Protein AF-A0A1G3PNB8-F1 (afdb_monomer_lite)

Radius of gyration: 20.75 Å; chains: 1; bounding box: 47×24×56 Å

Foldseek 3Di:
DVVVVVLVVVVVVVVVVVVVVVVVVVVVVCVVCVVVVVVLVPDDPVVNVVCVVVVVVVVVVVVVVVCVVCVVVVVVVVVVVVVVVVVSVVVVVD

pLDDT: mean 76.94, std 6.31, range [55.22, 85.62]

Sequence (94 aa):
MAGDVFFIAYRIFYWALLAGMFIITFVQSYKIVNPYYKVFRSLPASSRKYIAKAGTRYFLQYLVSELRGQALLIVIIFILVTLVIGVNLLIWLQ

Secondary structure (DSSP, 8-state):
-HHHHHHHHHHHHHHHHHHHHHHHHHHHHHHHHHHHHHHHHTS-HHHHHHHHHHHHHHHHHHHHHHHHHTHHHHHHHHHHHHHHHHHHHHHHH-

Structure (mmCIF, N/CA/C/O backbone):
data_AF-A0A1G3PNB8-F1
#
_entry.id   AF-A0A1G3PNB8-F1
#
loop_
_atom_site.group_PDB
_atom_site.id
_atom_site.type_symbol
_atom_site.label_atom_id
_atom_site.label_alt_id
_atom_site.label_comp_id
_atom_site.label_asym_id
_atom_site.label_entity_id
_atom_site.label_seq_id
_atom_site.pdbx_PDB_ins_code
_atom_site.Cartn_x
_atom_site.Cartn_y
_atom_site.Cartn_z
_atom_site.occupancy
_atom_site.B_iso_or_equiv
_atom_site.auth_seq_id
_atom_site.auth_comp_id
_atom_site.auth_asym_id
_atom_site.auth_atom_id
_atom_site.pdbx_PDB_model_num
ATOM 1 N N . MET A 1 1 ? 15.556 4.086 -34.849 1.00 55.22 1 MET A N 1
ATOM 2 C CA . MET A 1 1 ? 14.187 4.401 -35.324 1.00 55.22 1 MET A CA 1
ATOM 3 C C . MET A 1 1 ? 13.152 3.368 -34.878 1.00 55.22 1 MET A C 1
ATOM 5 O O . MET A 1 1 ? 12.313 3.731 -34.072 1.00 55.22 1 MET A O 1
ATOM 9 N N . ALA A 1 2 ? 13.182 2.098 -35.315 1.00 56.16 2 ALA A N 1
ATOM 10 C CA . ALA A 1 2 ? 12.194 1.104 -34.846 1.00 56.16 2 ALA A CA 1
ATOM 11 C C . ALA A 1 2 ? 12.385 0.681 -33.369 1.00 56.16 2 ALA A C 1
ATOM 13 O O . ALA A 1 2 ? 11.405 0.482 -32.655 1.00 56.16 2 ALA A O 1
ATOM 14 N N . GLY A 1 3 ? 13.636 0.599 -32.895 1.00 58.81 3 GLY A N 1
ATOM 15 C CA . GLY A 1 3 ? 13.955 0.268 -31.497 1.00 58.81 3 GLY A CA 1
ATOM 16 C C . GLY A 1 3 ? 13.493 1.329 -30.493 1.00 58.81 3 GLY A C 1
ATOM 17 O O . GLY A 1 3 ? 12.932 0.991 -29.456 1.00 58.81 3 GLY A O 1
ATOM 18 N N . ASP A 1 4 ? 13.627 2.609 -30.843 1.00 62.78 4 ASP A N 1
ATOM 19 C CA . ASP A 1 4 ? 13.248 3.736 -29.975 1.00 62.78 4 ASP A CA 1
ATOM 20 C C . ASP A 1 4 ? 11.727 3.815 -29.788 1.00 62.78 4 ASP A C 1
ATOM 22 O O . ASP A 1 4 ? 11.225 4.039 -28.687 1.00 62.78 4 ASP A O 1
ATOM 26 N N . VAL A 1 5 ? 10.977 3.556 -30.865 1.00 68.69 5 VAL A N 1
ATOM 27 C CA . VAL A 1 5 ? 9.510 3.497 -30.836 1.00 68.69 5 VAL A CA 1
ATOM 28 C C . VAL A 1 5 ? 9.031 2.314 -29.990 1.00 68.69 5 VAL A C 1
ATOM 30 O O . VAL A 1 5 ? 8.110 2.472 -29.189 1.00 68.69 5 VAL A O 1
ATOM 33 N N . PHE A 1 6 ? 9.681 1.152 -30.107 1.00 67.25 6 PHE A N 1
ATOM 34 C CA . PHE A 1 6 ? 9.370 -0.018 -29.282 1.00 67.25 6 PHE A CA 1
ATOM 35 C C . PHE A 1 6 ? 9.657 0.234 -27.792 1.00 67.25 6 PHE A C 1
ATOM 37 O O . PHE A 1 6 ? 8.838 -0.108 -26.939 1.00 67.25 6 PHE A O 1
ATOM 44 N N . PHE A 1 7 ? 10.769 0.901 -27.472 1.00 68.38 7 PHE A N 1
ATOM 45 C CA . PHE A 1 7 ? 11.142 1.251 -26.100 1.00 68.38 7 PHE A CA 1
ATOM 46 C C . PHE A 1 7 ? 10.148 2.227 -25.447 1.00 68.38 7 PHE A C 1
ATOM 48 O O . PHE A 1 7 ? 9.712 2.019 -24.310 1.00 68.38 7 PHE A O 1
ATOM 55 N N . ILE A 1 8 ? 9.723 3.262 -26.178 1.00 74.75 8 ILE A N 1
ATOM 56 C CA . ILE A 1 8 ? 8.710 4.219 -25.707 1.00 74.75 8 ILE A CA 1
ATOM 57 C C . ILE A 1 8 ? 7.363 3.516 -25.495 1.00 74.75 8 ILE A C 1
ATOM 59 O O . ILE A 1 8 ? 6.733 3.699 -24.450 1.00 74.75 8 ILE A O 1
ATOM 63 N N . ALA A 1 9 ? 6.939 2.677 -26.444 1.00 75.50 9 ALA A N 1
ATOM 64 C CA . ALA A 1 9 ? 5.689 1.927 -26.345 1.00 75.50 9 ALA A CA 1
ATOM 65 C C . ALA A 1 9 ? 5.683 0.968 -25.142 1.00 75.50 9 ALA A C 1
ATOM 67 O O . ALA A 1 9 ? 4.716 0.952 -24.377 1.00 75.50 9 ALA A O 1
ATOM 68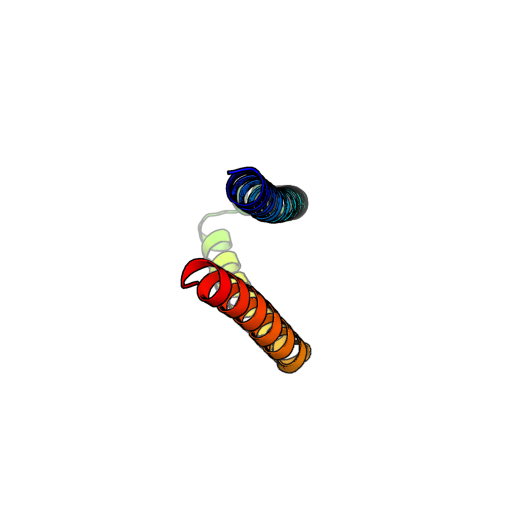 N N . TYR A 1 10 ? 6.777 0.234 -24.918 1.00 75.69 10 TYR A N 1
ATOM 69 C CA . TYR A 1 10 ? 6.946 -0.640 -23.754 1.00 75.69 10 TYR A CA 1
ATOM 70 C C . TYR A 1 10 ? 6.830 0.134 -22.434 1.00 75.69 10 TYR A C 1
ATOM 72 O O . TYR A 1 10 ? 6.125 -0.292 -21.518 1.00 75.69 10 TYR A O 1
ATOM 80 N N . ARG A 1 11 ? 7.467 1.306 -22.341 1.00 75.62 11 ARG A N 1
ATOM 81 C CA . ARG A 1 11 ? 7.432 2.139 -21.134 1.00 75.62 11 ARG A CA 1
ATOM 82 C C . ARG A 1 11 ? 6.026 2.667 -20.853 1.00 75.62 11 ARG A C 1
ATOM 84 O O . ARG A 1 11 ? 5.567 2.578 -19.717 1.00 75.62 11 ARG A O 1
ATOM 91 N N . ILE A 1 12 ? 5.325 3.172 -21.868 1.00 76.62 12 ILE A N 1
ATOM 92 C CA . ILE A 1 12 ? 3.932 3.627 -21.730 1.00 76.62 12 ILE A CA 1
ATOM 93 C C . ILE A 1 12 ? 3.041 2.470 -21.266 1.00 76.62 12 ILE A C 1
ATOM 95 O O . ILE A 1 12 ? 2.260 2.638 -20.330 1.00 76.62 12 ILE A O 1
ATOM 99 N N . PHE A 1 13 ? 3.199 1.289 -21.865 1.00 77.12 13 PHE A N 1
ATOM 100 C CA . PHE A 1 13 ? 2.436 0.099 -21.501 1.00 77.12 13 PHE A CA 1
ATOM 101 C C . PHE A 1 13 ? 2.696 -0.338 -20.052 1.00 77.12 13 PHE A C 1
ATOM 103 O O . PHE A 1 13 ? 1.748 -0.565 -19.305 1.00 77.12 13 PHE A O 1
ATOM 110 N N . TYR A 1 14 ? 3.959 -0.376 -19.620 1.00 76.94 14 TYR A N 1
ATOM 111 C CA . TYR A 1 14 ? 4.346 -0.717 -18.249 1.00 76.94 14 TYR A CA 1
ATOM 112 C C . TYR A 1 14 ? 3.718 0.227 -17.210 1.00 76.94 14 TYR A C 1
ATOM 114 O O . TYR A 1 14 ? 3.100 -0.226 -16.244 1.00 76.94 14 TYR A O 1
ATOM 122 N N . TRP A 1 15 ? 3.809 1.544 -17.427 1.00 79.19 15 TRP A N 1
ATOM 123 C CA . TRP A 1 15 ? 3.212 2.529 -16.519 1.00 79.19 15 TRP A CA 1
ATOM 124 C C . TRP A 1 15 ? 1.681 2.487 -16.528 1.00 79.19 15 TRP A C 1
ATOM 126 O O . TRP A 1 15 ? 1.067 2.636 -15.471 1.00 79.19 15 TRP A O 1
ATOM 136 N N . ALA A 1 16 ? 1.059 2.229 -17.682 1.00 75.75 16 ALA A N 1
ATOM 137 C CA . ALA A 1 16 ? -0.388 2.051 -17.781 1.00 75.75 16 ALA A CA 1
ATOM 138 C C . ALA A 1 16 ? -0.870 0.824 -16.989 1.00 75.75 16 ALA A C 1
ATOM 140 O O . ALA A 1 16 ? -1.894 0.894 -16.308 1.00 75.75 16 ALA A O 1
ATOM 141 N N . LEU A 1 17 ? -0.113 -0.276 -17.020 1.00 81.56 17 LEU A N 1
ATOM 142 C CA . LEU A 1 17 ? -0.424 -1.500 -16.280 1.00 81.56 17 LEU A CA 1
ATOM 143 C C . LEU A 1 17 ? -0.327 -1.279 -14.764 1.00 81.56 17 LEU A C 1
ATOM 145 O O . LEU A 1 17 ? -1.259 -1.616 -14.031 1.00 81.56 17 LEU A O 1
ATOM 149 N N . LEU A 1 18 ? 0.745 -0.625 -14.300 1.00 81.62 18 LEU A N 1
ATOM 150 C CA . LEU A 1 18 ? 0.905 -0.247 -12.891 1.00 81.62 18 LEU A CA 1
ATOM 151 C C . LEU A 1 18 ? -0.211 0.690 -12.412 1.00 81.62 18 LEU A C 1
ATOM 153 O O . LEU A 1 18 ? -0.790 0.468 -11.347 1.00 81.62 18 LEU A O 1
ATOM 157 N N . ALA A 1 19 ? -0.551 1.709 -13.207 1.00 75.25 19 ALA A N 1
ATOM 158 C CA . ALA A 1 19 ? -1.646 2.622 -12.895 1.00 75.25 19 ALA A CA 1
ATOM 159 C C . ALA A 1 19 ? -2.995 1.886 -12.834 1.00 75.25 19 ALA A C 1
ATOM 161 O O . ALA A 1 19 ? -3.777 2.109 -11.910 1.00 75.25 19 ALA A O 1
ATOM 162 N N . GLY A 1 20 ? -3.248 0.963 -13.765 1.00 83.06 20 GLY A N 1
ATOM 163 C CA . GLY A 1 20 ? -4.451 0.133 -13.780 1.00 83.06 20 GLY A CA 1
ATOM 164 C C . GLY A 1 20 ? -4.583 -0.731 -12.525 1.00 83.06 20 GLY A C 1
ATOM 165 O O . GLY A 1 20 ? -5.628 -0.715 -11.871 1.00 83.06 20 GLY A O 1
ATOM 166 N N . MET A 1 21 ? -3.512 -1.425 -12.129 1.00 83.69 21 MET A N 1
ATOM 167 C CA . MET A 1 21 ? -3.491 -2.225 -10.898 1.00 83.69 21 MET A CA 1
ATOM 168 C C . MET A 1 21 ? -3.727 -1.364 -9.651 1.00 83.69 21 MET A C 1
ATOM 170 O O . MET A 1 21 ? -4.493 -1.752 -8.763 1.00 83.69 21 MET A O 1
ATOM 174 N N . PHE A 1 22 ? -3.123 -0.175 -9.600 1.00 82.56 22 PHE A N 1
ATOM 175 C CA . PHE A 1 22 ? -3.317 0.769 -8.505 1.00 82.56 22 PHE A CA 1
ATOM 176 C C . PHE A 1 22 ? -4.774 1.244 -8.408 1.00 82.56 22 PHE A C 1
ATOM 178 O O . PHE A 1 22 ? -5.369 1.187 -7.331 1.00 82.56 22 PHE A O 1
ATOM 185 N N . ILE A 1 23 ? -5.386 1.636 -9.530 1.00 83.25 23 ILE A N 1
ATOM 186 C CA . ILE A 1 23 ? -6.785 2.085 -9.580 1.00 83.25 23 ILE A CA 1
ATOM 187 C C . ILE A 1 23 ? -7.733 0.964 -9.145 1.00 83.25 23 ILE A C 1
ATOM 189 O O . ILE A 1 23 ? -8.617 1.205 -8.324 1.00 83.25 23 ILE A O 1
ATOM 193 N N . ILE A 1 24 ? -7.547 -0.266 -9.636 1.00 85.12 24 ILE A N 1
ATOM 194 C CA . ILE A 1 24 ? -8.385 -1.414 -9.252 1.00 85.12 24 ILE A CA 1
ATOM 195 C C . ILE A 1 24 ? -8.298 -1.657 -7.742 1.00 85.12 24 ILE A C 1
ATOM 197 O O . ILE A 1 24 ? -9.328 -1.787 -7.075 1.00 85.12 24 ILE A O 1
ATOM 201 N N . THR A 1 25 ? -7.084 -1.660 -7.193 1.00 85.31 25 THR A N 1
ATOM 202 C CA . THR A 1 25 ? -6.845 -1.861 -5.757 1.00 85.31 25 THR A CA 1
ATOM 203 C C . THR A 1 25 ? -7.496 -0.752 -4.930 1.00 85.31 25 THR A C 1
ATOM 205 O O . THR A 1 25 ? -8.142 -1.024 -3.915 1.00 85.31 25 THR A O 1
ATOM 208 N N . PHE A 1 26 ? -7.403 0.497 -5.392 1.00 81.19 26 PHE A N 1
ATOM 209 C CA . PHE A 1 26 ? -8.024 1.647 -4.744 1.00 81.19 26 PHE A CA 1
ATOM 210 C C . PHE A 1 26 ? -9.556 1.563 -4.770 1.00 81.19 26 PHE A C 1
ATOM 212 O O . PHE A 1 26 ? -10.205 1.758 -3.743 1.00 81.19 26 PHE A O 1
ATOM 219 N N . VAL A 1 27 ? -10.150 1.204 -5.913 1.00 85.44 27 VAL A N 1
ATOM 220 C CA . VAL A 1 27 ? -11.604 1.035 -6.057 1.00 85.44 27 VAL A CA 1
ATOM 221 C C . VAL A 1 27 ? -12.121 -0.089 -5.159 1.00 85.44 27 VAL A C 1
ATOM 223 O O . VAL A 1 27 ? -13.151 0.080 -4.504 1.00 85.44 27 VAL A O 1
ATOM 226 N N . GLN A 1 28 ? -11.424 -1.226 -5.090 1.00 85.62 28 GLN A N 1
ATOM 227 C CA . GLN A 1 28 ? -11.811 -2.322 -4.197 1.00 85.62 28 GLN A CA 1
ATOM 228 C C . GLN A 1 28 ? -11.691 -1.923 -2.724 1.00 85.62 28 GLN A C 1
ATOM 230 O O . GLN A 1 28 ? -12.640 -2.112 -1.961 1.00 85.62 28 GLN A O 1
ATOM 235 N N . SER A 1 29 ? -10.584 -1.283 -2.345 1.00 80.50 29 SER A N 1
ATOM 236 C CA . SER A 1 29 ? -10.386 -0.749 -0.993 1.00 80.50 29 SER A CA 1
ATOM 237 C C . SER A 1 29 ? -11.492 0.239 -0.614 1.00 80.50 29 SER A C 1
ATOM 239 O O . SER A 1 29 ? -12.074 0.145 0.465 1.00 80.50 29 SER A O 1
ATOM 241 N N . TYR A 1 30 ? -11.868 1.141 -1.525 1.00 79.69 30 TYR A N 1
ATOM 242 C CA . TYR A 1 30 ? -12.956 2.089 -1.303 1.00 79.69 30 TYR A CA 1
ATOM 243 C C . TYR A 1 30 ? -14.306 1.388 -1.106 1.00 79.69 30 TYR A C 1
ATOM 245 O O . TYR A 1 30 ? -15.050 1.752 -0.196 1.00 79.69 30 TYR A O 1
ATOM 253 N N . LYS A 1 31 ? -14.626 0.360 -1.905 1.00 85.06 31 LYS A N 1
ATOM 254 C CA . LYS A 1 31 ? -15.864 -0.426 -1.737 1.00 85.06 31 LYS A CA 1
ATOM 255 C C . LYS A 1 31 ? -15.948 -1.078 -0.357 1.00 85.06 31 LYS A C 1
ATOM 257 O O . LYS A 1 31 ? -17.033 -1.107 0.216 1.00 85.06 31 LYS A O 1
ATOM 262 N N . ILE A 1 32 ? -14.822 -1.550 0.174 1.00 84.56 32 ILE A N 1
ATOM 263 C CA . ILE A 1 32 ? -14.747 -2.155 1.508 1.00 84.56 32 ILE A CA 1
ATOM 264 C C . ILE A 1 32 ? -14.915 -1.092 2.595 1.00 84.56 32 ILE A C 1
ATOM 266 O O . ILE A 1 32 ? -15.653 -1.317 3.545 1.00 84.56 32 ILE A O 1
ATOM 270 N N . VAL A 1 33 ? -14.275 0.074 2.461 1.00 82.31 33 VAL A N 1
ATOM 271 C CA . VAL A 1 33 ? -14.249 1.113 3.508 1.00 82.31 33 VAL A CA 1
ATOM 272 C C . VAL A 1 33 ? -15.520 1.975 3.535 1.00 82.31 33 VAL A C 1
ATOM 274 O O . VAL A 1 33 ? -15.948 2.412 4.604 1.00 82.31 33 VAL A O 1
ATOM 277 N N . ASN A 1 34 ? -16.160 2.215 2.387 1.00 82.06 34 ASN A N 1
ATOM 278 C CA . ASN A 1 34 ? -17.308 3.123 2.253 1.00 82.06 34 ASN A CA 1
ATOM 279 C C . ASN A 1 34 ? -18.491 2.805 3.205 1.00 82.06 34 ASN A C 1
ATOM 281 O O . ASN A 1 34 ? -19.005 3.738 3.827 1.00 82.06 34 ASN A O 1
ATOM 285 N N . PRO A 1 35 ? -18.918 1.541 3.407 1.00 84.12 35 PRO A N 1
ATOM 286 C CA . PRO A 1 35 ? -19.965 1.206 4.376 1.00 84.12 35 PRO A CA 1
ATOM 287 C C . PRO A 1 35 ? -19.600 1.614 5.809 1.00 84.12 35 PRO A C 1
ATOM 289 O O . PRO A 1 35 ? -20.400 2.254 6.492 1.00 84.12 35 PRO A O 1
ATOM 292 N N . TYR A 1 36 ? -18.369 1.331 6.243 1.00 80.69 36 TYR A N 1
ATOM 293 C CA . TYR A 1 36 ? -17.887 1.698 7.577 1.00 80.69 36 TYR A CA 1
ATOM 294 C C . TYR A 1 36 ? 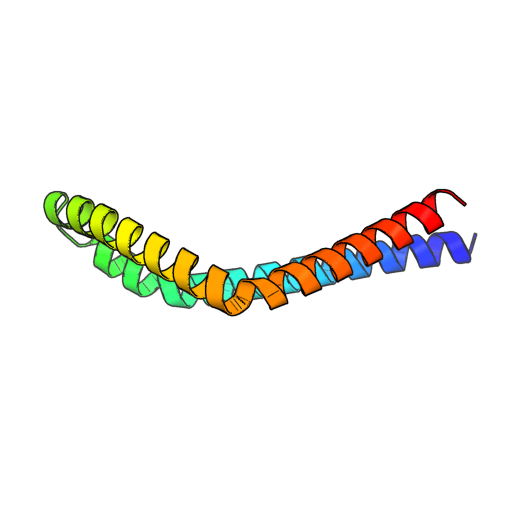-17.773 3.213 7.741 1.00 80.69 36 TYR A C 1
ATOM 296 O O . TYR A 1 36 ? -18.121 3.754 8.790 1.00 80.69 36 TYR A O 1
ATOM 304 N N . TYR A 1 37 ? -17.352 3.920 6.689 1.00 80.56 37 TYR A N 1
ATOM 305 C CA . TYR A 1 37 ? -17.286 5.378 6.692 1.00 80.56 37 TYR A CA 1
ATOM 306 C C . TYR A 1 37 ? -18.673 6.024 6.833 1.00 80.56 37 TYR A C 1
ATOM 308 O O . TYR A 1 37 ? -18.827 6.996 7.577 1.00 80.56 37 TYR A O 1
ATOM 316 N N . LYS A 1 38 ? -19.703 5.467 6.180 1.00 83.38 38 LYS A N 1
ATOM 317 C CA . LYS A 1 38 ? -21.093 5.932 6.330 1.00 83.38 38 LYS A CA 1
ATOM 318 C C . LYS A 1 38 ? -21.582 5.793 7.773 1.00 83.38 38 LYS A C 1
ATOM 320 O O . LYS A 1 38 ? -22.102 6.764 8.320 1.00 83.38 38 LYS A O 1
ATOM 325 N N . VAL A 1 39 ? -21.343 4.640 8.401 1.00 82.19 39 VAL A N 1
ATOM 326 C CA . VAL A 1 39 ? -21.699 4.389 9.811 1.00 82.19 39 VAL A CA 1
ATOM 327 C C . VAL A 1 39 ? -20.913 5.305 10.751 1.00 82.19 39 VAL A C 1
ATOM 329 O O . VAL A 1 39 ? -21.473 5.889 11.676 1.00 82.19 39 VAL A O 1
ATOM 332 N N . PHE A 1 40 ? -19.621 5.507 10.493 1.00 80.12 40 PHE A N 1
ATOM 333 C CA . PHE A 1 40 ? -18.798 6.427 11.273 1.00 80.12 40 PHE A CA 1
ATOM 334 C C . PHE A 1 40 ? -19.327 7.867 11.202 1.00 80.12 40 PHE A C 1
ATOM 336 O O . PHE A 1 40 ? -19.362 8.570 12.212 1.00 80.12 40 PHE A O 1
ATOM 343 N N . ARG A 1 41 ? -19.781 8.314 10.025 1.00 80.19 41 ARG A N 1
ATOM 344 C CA . ARG A 1 41 ? -20.306 9.670 9.823 1.00 80.19 41 ARG A CA 1
ATOM 345 C C . ARG A 1 41 ? -21.627 9.918 10.558 1.00 80.19 41 ARG A C 1
ATOM 347 O O . ARG A 1 41 ? -21.846 11.054 10.973 1.00 80.19 41 ARG A O 1
ATOM 354 N N . SER A 1 42 ? -22.461 8.894 10.746 1.00 84.00 42 SER A N 1
ATOM 355 C CA . SER A 1 42 ? -23.724 9.001 11.494 1.00 84.00 42 SER A CA 1
ATOM 356 C C . SER A 1 42 ? -23.554 9.088 13.016 1.00 84.00 42 SER A C 1
ATOM 358 O O . SER A 1 42 ? -24.529 9.328 13.720 1.00 84.00 42 SER A O 1
ATOM 360 N N . LEU A 1 43 ? -22.339 8.916 13.547 1.00 82.94 43 LEU A N 1
ATOM 361 C CA . LEU A 1 43 ? -22.096 8.957 14.989 1.00 82.94 43 LEU A CA 1
ATOM 362 C C . LEU A 1 43 ? -21.965 10.395 15.540 1.00 82.94 43 LEU A C 1
ATOM 364 O O . LEU A 1 43 ? -21.485 11.301 14.843 1.00 82.94 43 LEU A O 1
ATOM 368 N N . PRO A 1 44 ? -22.296 10.618 16.828 1.00 85.00 44 PRO A N 1
ATOM 369 C CA . PRO A 1 44 ? -22.057 11.887 17.514 1.00 85.00 44 PRO A CA 1
ATOM 370 C C . PRO A 1 44 ? -20.589 12.332 17.426 1.00 85.00 44 PRO A C 1
ATOM 372 O O . PRO A 1 44 ? -19.671 11.515 17.348 1.00 85.00 44 PRO A O 1
ATOM 375 N N . ALA A 1 45 ? -20.336 13.645 17.442 1.00 79.62 45 ALA A N 1
ATOM 376 C CA . ALA A 1 45 ? -18.982 14.197 17.291 1.00 79.62 45 ALA A CA 1
ATOM 377 C C . ALA A 1 45 ? -17.996 13.723 18.383 1.00 79.62 45 ALA A C 1
ATOM 379 O O . ALA A 1 45 ? -16.811 13.528 18.101 1.00 79.62 45 ALA A O 1
ATOM 380 N N . SER A 1 46 ? -18.486 13.489 19.605 1.00 80.75 46 SER A N 1
ATOM 381 C CA . SER A 1 46 ? -17.719 12.920 20.721 1.00 80.75 46 SER A CA 1
ATOM 382 C C . SER A 1 46 ? -17.265 11.484 20.429 1.00 80.75 46 SER A C 1
ATOM 384 O O . SER A 1 46 ? -16.077 11.176 20.536 1.00 80.75 46 SER A O 1
ATOM 386 N N . SER A 1 47 ? -18.180 10.631 19.962 1.00 78.75 47 SER A N 1
ATOM 387 C CA . SER A 1 47 ? -17.904 9.243 19.574 1.00 78.75 47 SER A CA 1
ATOM 388 C C . SER A 1 47 ? -16.986 9.156 18.352 1.00 78.75 47 SER A C 1
ATOM 390 O O . SER A 1 47 ? -16.072 8.336 18.332 1.00 78.75 47 SER A O 1
ATOM 392 N N . ARG A 1 48 ? -17.150 10.046 17.361 1.00 78.62 48 ARG A N 1
ATOM 393 C CA . ARG A 1 48 ? -16.268 10.120 16.183 1.00 78.62 48 ARG A CA 1
ATOM 394 C C . ARG A 1 48 ? -14.823 10.435 16.553 1.00 78.62 48 ARG A C 1
ATOM 396 O O . ARG A 1 48 ? -13.922 9.769 16.054 1.00 78.62 48 ARG A O 1
ATOM 403 N N . LYS A 1 49 ? -14.581 11.405 17.445 1.00 78.00 49 LYS A N 1
ATOM 404 C CA . LYS A 1 49 ? -13.220 11.717 17.925 1.00 78.00 49 LYS A CA 1
ATOM 405 C C . LYS A 1 49 ? -12.588 10.529 18.651 1.00 78.00 49 LYS A C 1
ATOM 407 O O . LYS A 1 49 ? -11.415 10.240 18.427 1.00 78.00 49 LYS A O 1
ATOM 412 N N . TYR A 1 50 ? -13.360 9.837 19.488 1.00 80.06 50 TYR A N 1
ATOM 413 C CA . TYR A 1 50 ? -12.873 8.664 20.210 1.00 80.06 50 TYR A CA 1
ATOM 414 C C . TYR A 1 50 ? -12.537 7.507 19.262 1.00 80.06 50 TYR A C 1
ATOM 416 O O . TYR A 1 50 ? -11.433 6.975 19.318 1.00 80.06 50 TYR A O 1
ATOM 424 N N . ILE A 1 51 ? -13.440 7.174 18.338 1.00 78.31 51 ILE A N 1
ATOM 425 C CA . ILE A 1 51 ? -13.247 6.091 17.366 1.00 78.31 51 ILE A CA 1
ATOM 426 C C . ILE A 1 51 ? -12.130 6.427 16.377 1.00 78.31 51 ILE A C 1
ATOM 428 O O . ILE A 1 51 ? -11.340 5.551 16.053 1.00 78.31 51 ILE A O 1
ATOM 432 N N . ALA A 1 52 ? -11.989 7.682 15.945 1.00 78.00 52 ALA A N 1
ATOM 433 C CA . ALA A 1 52 ? -10.864 8.090 15.108 1.00 78.00 52 ALA A CA 1
ATOM 434 C C . ALA A 1 52 ? -9.530 7.915 15.843 1.00 78.00 52 ALA A C 1
ATOM 436 O O . ALA A 1 52 ? -8.587 7.381 15.265 1.00 78.00 52 ALA A O 1
ATOM 437 N N . LYS A 1 53 ? -9.451 8.315 17.121 1.00 80.12 53 LYS A N 1
ATOM 438 C CA . LYS A 1 53 ? -8.236 8.200 17.945 1.00 80.12 53 LYS A CA 1
ATOM 439 C C . LYS A 1 53 ? -7.903 6.748 18.302 1.00 80.12 53 LYS A C 1
ATOM 441 O O . LYS A 1 53 ? -6.741 6.359 18.251 1.00 80.12 53 LYS A O 1
ATOM 446 N N . ALA A 1 54 ? -8.901 5.943 18.655 1.00 78.25 54 ALA A N 1
ATOM 447 C CA . ALA A 1 54 ? -8.722 4.519 18.924 1.00 78.25 54 ALA A CA 1
ATOM 448 C C . ALA A 1 54 ? -8.379 3.764 17.633 1.00 78.25 54 ALA A C 1
ATOM 450 O O . ALA A 1 54 ? -7.388 3.044 17.587 1.00 78.25 54 ALA A O 1
ATOM 451 N N . GLY A 1 55 ? -9.142 4.000 16.566 1.00 76.50 55 GLY A N 1
ATOM 452 C CA . GLY A 1 55 ? -8.965 3.386 15.255 1.00 76.50 55 GLY A CA 1
ATOM 453 C C . GLY A 1 55 ? -7.608 3.691 14.635 1.00 76.50 55 GLY A C 1
ATOM 454 O O . GLY A 1 55 ? -6.964 2.773 14.150 1.00 76.50 55 GLY A O 1
ATOM 455 N N . THR A 1 56 ? -7.108 4.930 14.724 1.00 78.81 56 THR A N 1
ATOM 456 C CA . THR A 1 56 ? -5.734 5.244 14.282 1.00 78.81 56 THR A CA 1
ATOM 457 C C . THR A 1 56 ? -4.684 4.509 15.102 1.00 78.81 56 THR A C 1
ATOM 459 O O . THR A 1 56 ? -3.707 4.042 14.531 1.00 78.81 56 THR A O 1
ATOM 462 N N . ARG A 1 57 ? -4.876 4.347 16.415 1.00 80.50 57 ARG A N 1
ATOM 463 C CA . ARG A 1 57 ? -3.927 3.618 17.269 1.00 80.50 57 ARG A CA 1
ATOM 464 C C . ARG A 1 57 ? -3.891 2.122 16.950 1.00 80.50 57 ARG A C 1
ATOM 466 O O . ARG A 1 57 ? -2.803 1.574 16.804 1.00 80.50 57 ARG A O 1
ATOM 473 N N . TYR A 1 58 ? -5.057 1.493 16.789 1.00 80.19 58 TYR A N 1
ATOM 474 C CA . TYR A 1 58 ? -5.169 0.091 16.372 1.00 80.19 58 TYR A CA 1
ATOM 475 C C . TYR A 1 58 ? -4.654 -0.120 14.952 1.00 80.19 58 TYR A C 1
ATOM 477 O O . TYR A 1 58 ? -3.907 -1.061 14.716 1.00 80.19 58 TYR A O 1
ATOM 485 N N . PHE A 1 59 ? -4.991 0.778 14.025 1.00 74.06 59 PHE A N 1
ATOM 486 C CA . PHE A 1 59 ? -4.494 0.726 12.656 1.00 74.06 59 PHE A CA 1
ATOM 487 C C . PHE A 1 59 ? -2.974 0.841 12.617 1.00 74.06 59 PHE A C 1
ATOM 489 O O . PHE A 1 59 ? -2.338 0.050 11.940 1.00 74.06 59 PHE A O 1
ATOM 496 N N . LEU A 1 60 ? -2.375 1.765 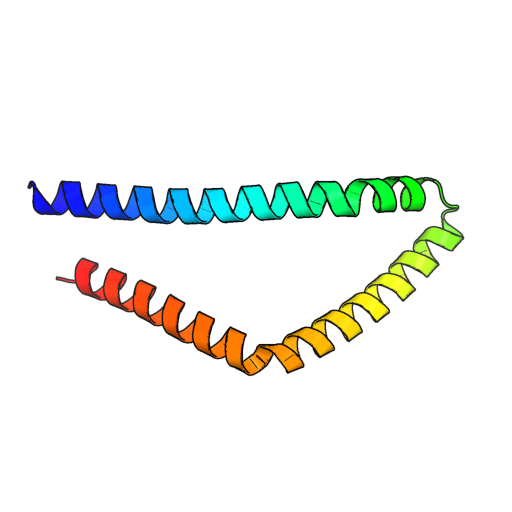13.374 1.00 77.25 60 LEU A N 1
ATOM 497 C CA . LEU A 1 60 ? -0.921 1.908 13.421 1.00 77.25 60 LEU A CA 1
ATOM 498 C C . LEU A 1 60 ? -0.251 0.659 14.013 1.00 77.25 60 LEU A C 1
ATOM 500 O O . LEU A 1 60 ? 0.763 0.208 13.494 1.00 77.25 60 LEU A O 1
ATOM 504 N N . GLN A 1 61 ? -0.818 0.079 15.075 1.00 78.38 61 GLN A N 1
ATOM 505 C CA . GLN A 1 61 ? -0.306 -1.159 15.675 1.00 78.38 61 GLN A CA 1
ATOM 506 C C . GLN A 1 61 ? -0.430 -2.357 14.728 1.00 78.38 61 GLN A C 1
ATOM 508 O O . GLN A 1 61 ? 0.529 -3.109 14.578 1.00 78.38 61 GLN A O 1
ATOM 513 N N . TYR A 1 62 ? -1.575 -2.497 14.060 1.00 75.38 62 TYR A N 1
ATOM 514 C CA . TYR A 1 62 ? -1.816 -3.520 13.047 1.00 75.38 62 TYR A CA 1
ATOM 515 C C . TYR A 1 62 ? -0.869 -3.352 11.857 1.00 75.38 62 TYR A C 1
ATOM 517 O O . TYR A 1 62 ? -0.192 -4.296 11.478 1.00 75.38 62 TYR A O 1
ATOM 525 N N . LEU A 1 63 ? -0.729 -2.130 11.335 1.00 70.88 63 LEU A N 1
ATOM 526 C CA . LEU A 1 63 ? 0.179 -1.821 10.236 1.00 70.88 63 LEU A CA 1
ATOM 527 C C . LEU A 1 63 ? 1.623 -2.167 10.609 1.00 70.88 63 LEU A C 1
ATOM 529 O O . LEU A 1 63 ? 2.315 -2.802 9.830 1.00 70.88 63 LEU A O 1
ATOM 533 N N . VAL A 1 64 ? 2.083 -1.800 11.808 1.00 77.81 64 VAL A N 1
ATOM 534 C CA . VAL A 1 64 ? 3.437 -2.135 12.277 1.00 77.81 64 VAL A CA 1
ATOM 535 C C . VAL A 1 64 ? 3.617 -3.647 12.462 1.00 77.81 64 VAL A C 1
ATOM 537 O O . VAL A 1 64 ? 4.688 -4.163 12.151 1.00 77.81 64 VAL A O 1
ATOM 540 N N . SER A 1 65 ? 2.598 -4.362 12.944 1.00 79.19 65 SER A N 1
ATOM 541 C CA . SER A 1 65 ? 2.605 -5.827 13.060 1.00 79.19 65 SER A CA 1
ATOM 542 C C . SER A 1 65 ? 2.717 -6.499 11.689 1.00 79.19 65 SER A C 1
ATOM 544 O O . SER A 1 65 ? 3.620 -7.308 11.466 1.00 79.19 65 SER A O 1
ATOM 546 N N . GLU A 1 66 ? 1.877 -6.097 10.740 1.00 72.81 66 GLU A N 1
ATOM 547 C CA . GLU A 1 66 ? 1.848 -6.670 9.395 1.00 72.81 66 GLU A CA 1
ATOM 548 C C . GLU A 1 66 ? 3.108 -6.308 8.608 1.00 72.81 66 GLU A C 1
ATOM 550 O O . GLU A 1 66 ? 3.686 -7.162 7.939 1.00 72.81 66 GLU A O 1
ATOM 555 N N . LEU A 1 67 ? 3.605 -5.075 8.756 1.00 70.69 67 LEU A N 1
ATOM 556 C CA . LEU A 1 67 ? 4.878 -4.640 8.181 1.00 70.69 67 LEU A CA 1
ATOM 557 C C . LEU A 1 67 ? 6.064 -5.414 8.765 1.00 70.69 67 LEU A C 1
ATOM 559 O O . LEU A 1 67 ? 7.018 -5.660 8.038 1.00 70.69 67 LEU A O 1
ATOM 563 N N . ARG A 1 68 ? 6.027 -5.825 10.040 1.00 74.81 68 ARG A N 1
ATOM 564 C CA . ARG A 1 68 ? 7.056 -6.709 10.616 1.00 74.81 68 ARG A CA 1
ATOM 565 C C . ARG A 1 68 ? 6.957 -8.125 10.058 1.00 74.81 68 ARG A C 1
ATOM 567 O O . ARG A 1 68 ? 7.985 -8.690 9.699 1.00 74.81 68 ARG A O 1
ATOM 574 N N . GLY A 1 69 ? 5.747 -8.674 9.942 1.00 75.56 69 GLY A N 1
ATOM 575 C CA . GLY A 1 69 ? 5.515 -10.007 9.371 1.00 75.56 69 GLY A CA 1
ATOM 576 C C . GLY A 1 69 ? 5.863 -10.100 7.882 1.00 75.56 69 GLY A C 1
ATOM 577 O O . GLY A 1 69 ? 6.307 -11.142 7.411 1.00 75.56 69 GLY A O 1
ATOM 578 N N . GLN A 1 70 ? 5.727 -8.993 7.151 1.00 77.38 70 GLN A N 1
ATOM 579 C CA . GLN A 1 70 ? 6.022 -8.902 5.721 1.00 77.38 70 GLN A CA 1
ATOM 580 C C . GLN A 1 70 ? 7.319 -8.143 5.417 1.00 77.38 70 GLN A C 1
ATOM 582 O O . GLN A 1 70 ? 7.613 -7.896 4.250 1.00 77.38 70 GLN A O 1
ATOM 587 N N . ALA A 1 71 ? 8.123 -7.798 6.430 1.00 74.12 71 ALA A N 1
ATOM 588 C CA . ALA A 1 71 ? 9.327 -6.977 6.267 1.00 74.12 71 ALA A CA 1
ATOM 589 C C . ALA A 1 71 ? 10.275 -7.557 5.211 1.00 74.12 71 ALA A C 1
ATOM 591 O O . ALA A 1 71 ? 10.763 -6.839 4.342 1.00 74.12 71 ALA A O 1
ATOM 592 N N . LEU A 1 72 ? 10.475 -8.877 5.243 1.00 77.94 72 LEU A N 1
ATOM 593 C CA . LEU A 1 72 ? 11.328 -9.582 4.289 1.00 77.94 72 LEU A CA 1
ATOM 594 C C . LEU A 1 72 ? 10.769 -9.509 2.857 1.00 77.94 72 LEU A C 1
ATOM 596 O O . LEU A 1 72 ? 11.514 -9.266 1.912 1.00 77.94 72 LEU A O 1
ATOM 600 N N . LEU A 1 73 ? 9.449 -9.648 2.704 1.00 78.06 73 LEU A N 1
ATOM 601 C CA . LEU A 1 73 ? 8.765 -9.541 1.415 1.00 78.06 73 LEU A CA 1
ATOM 602 C C . LEU A 1 73 ? 8.874 -8.118 0.846 1.00 78.06 73 LEU A C 1
ATOM 604 O O . LEU A 1 73 ? 9.161 -7.944 -0.335 1.00 78.06 73 LEU A O 1
ATOM 608 N N . ILE A 1 74 ? 8.704 -7.100 1.693 1.00 75.69 74 ILE A N 1
ATOM 609 C CA . 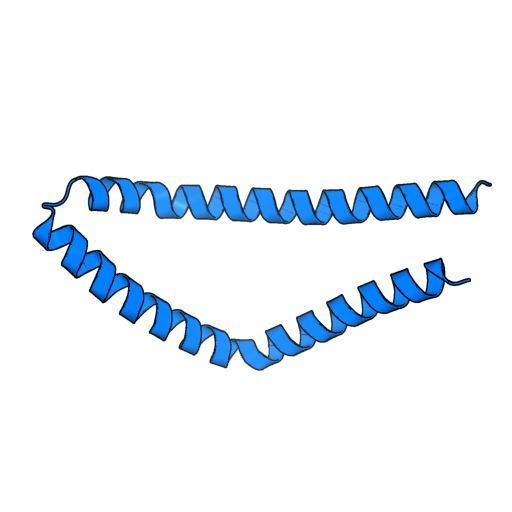ILE A 1 74 ? 8.815 -5.684 1.317 1.00 75.69 74 ILE A CA 1
ATOM 610 C C . ILE A 1 74 ? 10.233 -5.361 0.846 1.00 75.69 74 ILE A C 1
ATOM 612 O O . ILE A 1 74 ? 10.396 -4.688 -0.169 1.00 75.69 74 ILE A O 1
ATOM 616 N N . VAL A 1 75 ? 11.256 -5.875 1.533 1.00 75.81 75 VAL A N 1
ATOM 617 C CA . VAL A 1 75 ? 12.659 -5.710 1.125 1.00 75.81 75 VAL A CA 1
ATOM 618 C C . VAL A 1 75 ? 12.915 -6.362 -0.236 1.00 75.81 75 VAL A C 1
ATOM 620 O O . VAL A 1 75 ? 13.519 -5.737 -1.104 1.00 75.81 75 VAL A O 1
ATOM 623 N N . ILE A 1 76 ? 12.413 -7.578 -0.465 1.00 79.44 76 ILE A N 1
ATOM 624 C CA . ILE A 1 76 ? 12.558 -8.272 -1.756 1.00 79.44 76 ILE A CA 1
ATOM 625 C C . ILE A 1 76 ? 11.870 -7.489 -2.882 1.00 79.44 76 ILE A C 1
ATOM 627 O O . ILE A 1 76 ? 12.469 -7.272 -3.936 1.00 79.44 76 ILE A O 1
ATOM 631 N N . ILE A 1 77 ? 10.639 -7.017 -2.658 1.00 78.19 77 ILE A N 1
ATOM 632 C CA . ILE A 1 77 ? 9.905 -6.196 -3.630 1.00 78.19 77 ILE A CA 1
ATOM 633 C C . ILE A 1 77 ? 10.665 -4.897 -3.909 1.00 78.19 77 ILE A C 1
ATOM 635 O O . ILE A 1 77 ? 10.809 -4.512 -5.067 1.00 78.19 77 ILE A O 1
ATOM 639 N N . PHE A 1 78 ? 11.198 -4.240 -2.877 1.00 76.06 78 PHE A N 1
ATOM 640 C CA . PHE A 1 78 ? 11.976 -3.013 -3.029 1.00 76.06 78 PHE A CA 1
ATOM 641 C C . PHE A 1 78 ? 13.231 -3.230 -3.883 1.00 76.06 78 PHE A C 1
ATOM 643 O O . PHE A 1 78 ? 13.508 -2.430 -4.777 1.00 76.06 78 PHE A O 1
ATOM 650 N N . ILE A 1 79 ? 13.958 -4.329 -3.660 1.00 80.94 79 ILE A N 1
ATOM 651 C CA . ILE A 1 79 ? 15.132 -4.692 -4.464 1.00 80.94 79 ILE A CA 1
ATOM 652 C C . ILE A 1 79 ? 14.725 -4.937 -5.917 1.00 80.94 79 ILE A C 1
ATOM 654 O O . ILE A 1 79 ? 15.338 -4.364 -6.812 1.00 80.94 79 ILE A O 1
ATOM 658 N N . LEU A 1 80 ? 13.673 -5.722 -6.165 1.00 79.50 80 LEU A N 1
ATOM 659 C CA . LEU A 1 80 ? 13.187 -6.003 -7.520 1.00 79.50 80 LEU A CA 1
ATOM 660 C C . LEU A 1 80 ? 12.764 -4.727 -8.256 1.00 79.50 80 LEU A C 1
ATOM 662 O O . LEU A 1 80 ? 13.162 -4.518 -9.399 1.00 79.50 80 LEU A O 1
ATOM 666 N N . VAL A 1 81 ? 12.012 -3.844 -7.596 1.00 77.75 81 VAL A N 1
ATOM 667 C CA . VAL A 1 81 ? 11.592 -2.558 -8.170 1.00 77.75 81 VAL A CA 1
ATOM 668 C C . VAL A 1 81 ? 12.804 -1.671 -8.460 1.00 77.75 81 VAL A C 1
ATOM 670 O O . VAL A 1 81 ? 12.900 -1.105 -9.547 1.00 77.75 81 VAL A O 1
ATOM 673 N N . THR A 1 82 ? 13.761 -1.591 -7.533 1.00 78.06 82 THR A N 1
ATOM 674 C CA . THR A 1 82 ? 15.000 -0.820 -7.722 1.00 78.06 82 THR A CA 1
ATOM 675 C C . THR A 1 82 ? 15.827 -1.372 -8.880 1.00 78.06 82 THR A C 1
ATOM 677 O O . THR A 1 82 ? 16.360 -0.598 -9.671 1.00 78.06 82 THR A O 1
ATOM 680 N N . LEU A 1 83 ? 15.886 -2.696 -9.039 1.00 77.00 83 LEU A N 1
ATOM 681 C CA . LEU A 1 83 ? 16.579 -3.350 -10.146 1.00 77.00 83 LEU A CA 1
ATOM 682 C C . LEU A 1 83 ? 15.917 -3.015 -11.489 1.00 77.00 83 LEU A C 1
ATOM 684 O O . LEU A 1 83 ? 16.604 -2.656 -12.438 1.00 77.00 83 LEU A O 1
ATOM 688 N N . VAL A 1 84 ? 14.583 -3.064 -11.563 1.00 78.25 84 VAL A N 1
ATOM 689 C CA . VAL A 1 84 ? 13.825 -2.711 -12.776 1.00 78.25 84 VAL A CA 1
ATOM 690 C C . VAL A 1 84 ? 14.020 -1.238 -13.142 1.00 78.25 84 VAL A C 1
ATOM 692 O O . VAL A 1 84 ? 14.186 -0.917 -14.322 1.00 78.25 84 VAL A O 1
ATOM 695 N N . ILE A 1 85 ? 14.045 -0.343 -12.150 1.00 74.00 85 ILE A N 1
ATOM 696 C CA . ILE A 1 85 ? 14.340 1.082 -12.352 1.00 74.00 85 ILE A CA 1
ATOM 697 C C . ILE A 1 85 ? 15.789 1.270 -12.822 1.00 74.00 85 ILE A C 1
ATOM 699 O O . ILE A 1 85 ? 16.021 1.996 -13.784 1.00 74.00 85 ILE A O 1
ATOM 703 N N . GLY A 1 86 ? 16.750 0.591 -12.193 1.00 72.94 86 GLY A N 1
ATOM 704 C CA . GLY A 1 86 ? 18.170 0.654 -12.543 1.00 72.94 86 GLY A CA 1
ATOM 705 C C . GLY A 1 86 ? 18.457 0.142 -13.954 1.00 72.94 86 GLY A C 1
ATOM 706 O O . GLY A 1 86 ? 19.167 0.797 -14.709 1.00 72.94 86 GLY A O 1
ATOM 707 N N . VAL A 1 87 ? 17.841 -0.974 -14.352 1.00 77.25 87 VAL A N 1
ATOM 708 C CA . VAL A 1 87 ? 17.924 -1.503 -15.722 1.00 77.25 87 VAL A CA 1
ATOM 709 C C . VAL A 1 87 ? 17.301 -0.523 -16.719 1.00 77.25 87 VAL A C 1
ATOM 711 O O . VAL A 1 87 ? 17.908 -0.246 -17.748 1.00 77.25 87 VAL A O 1
ATOM 714 N N . ASN A 1 88 ? 16.143 0.072 -16.405 1.00 68.31 88 ASN A N 1
ATOM 715 C CA . ASN A 1 88 ? 15.545 1.107 -17.259 1.00 68.31 88 ASN A CA 1
ATOM 716 C C . ASN A 1 88 ? 16.436 2.353 -17.395 1.00 68.31 88 ASN A C 1
ATOM 718 O O . ASN A 1 88 ? 16.493 2.936 -18.474 1.00 68.31 88 ASN A O 1
ATOM 722 N N . LEU A 1 89 ? 17.123 2.763 -16.325 1.00 73.38 89 LEU A N 1
ATOM 723 C CA . LEU A 1 89 ? 18.061 3.890 -16.337 1.00 73.38 89 LEU A CA 1
ATOM 724 C C . LEU A 1 89 ? 19.328 3.583 -17.142 1.00 73.38 89 LEU A C 1
ATOM 726 O O . LEU A 1 89 ? 19.771 4.437 -17.901 1.00 73.38 89 LEU A O 1
ATOM 730 N N . LEU A 1 90 ? 19.890 2.379 -17.011 1.00 74.44 90 LEU A N 1
ATOM 731 C CA . LEU A 1 90 ? 21.069 1.952 -17.771 1.00 74.44 90 LEU A CA 1
ATOM 732 C C . LEU A 1 90 ? 20.775 1.846 -19.269 1.00 74.44 90 LEU A C 1
ATOM 734 O O . LEU A 1 90 ? 21.581 2.311 -20.065 1.00 74.44 90 LEU A O 1
ATOM 738 N N . ILE A 1 91 ? 19.611 1.307 -19.647 1.00 69.88 91 ILE A N 1
ATOM 739 C CA . ILE A 1 91 ? 19.163 1.280 -21.049 1.00 69.88 91 ILE A CA 1
ATOM 740 C C . ILE A 1 91 ? 18.966 2.703 -21.591 1.00 69.88 91 ILE A C 1
ATOM 742 O O . ILE A 1 91 ? 19.203 2.945 -22.763 1.00 69.88 91 ILE A O 1
ATOM 746 N N . TRP A 1 92 ? 18.540 3.651 -20.754 1.00 61.75 92 TRP A N 1
ATOM 747 C CA . TRP A 1 92 ? 18.348 5.046 -21.160 1.00 61.75 92 TRP A CA 1
ATOM 748 C C . TRP A 1 92 ? 19.662 5.837 -21.308 1.00 61.75 92 TRP A C 1
ATOM 750 O O . TRP A 1 92 ? 19.675 6.869 -21.973 1.00 61.75 92 TRP A O 1
ATOM 760 N N . LEU A 1 93 ? 20.746 5.383 -20.670 1.00 68.50 93 LEU A N 1
ATOM 761 C CA . LEU A 1 93 ? 22.072 6.015 -20.716 1.00 68.50 93 LEU A CA 1
ATOM 762 C C . LEU A 1 93 ? 22.962 5.511 -21.868 1.00 68.50 93 LEU A C 1
ATOM 764 O O . LEU A 1 93 ? 24.004 6.119 -22.112 1.00 68.50 93 LEU A O 1
ATOM 768 N N . GLN A 1 94 ? 22.588 4.409 -22.525 1.00 59.03 94 GLN A N 1
ATOM 769 C CA . GLN A 1 94 ? 23.254 3.857 -23.714 1.00 59.03 94 GLN A CA 1
ATOM 770 C C . GLN A 1 94 ? 22.646 4.421 -24.997 1.00 59.03 94 GLN A C 1
ATOM 772 O O . GLN A 1 94 ? 23.427 4.619 -25.954 1.00 59.03 94 GLN A O 1
#

=== Feature glossary ===
A reading guide for the features in this record.

Start from the sequence.

  · This is the polypeptide sequence — one letter per residue, N-terminus first. Length ranges from a few dozen residues for small domains to over a thousand for large multi-domain proteins.

Fold it, and you get atomic coordinates and the backbone conformation that goes with them.

  · Structure coordinates are given as an mmCIF _atom_site loop: one row per atom with element, residue name, chain id, sequence number, and x/y/z position in Å. Only the four main-chain atoms per residue are included here; side chains are omitted to keep the record compact.

  · Backbone dihedral angles. Every residue except chain termini has a φ (preceding-C → N → Cα → C) and a ψ (N → Cα → C → next-N). They are reported in degrees following the IUPAC sign convention. Secondary structure is essentially a statement about which (φ, ψ) basin each residue occupies.

  · The SS8 string is DSSP's per-residue secondary-structure call. α-helix (H) means an i→i+4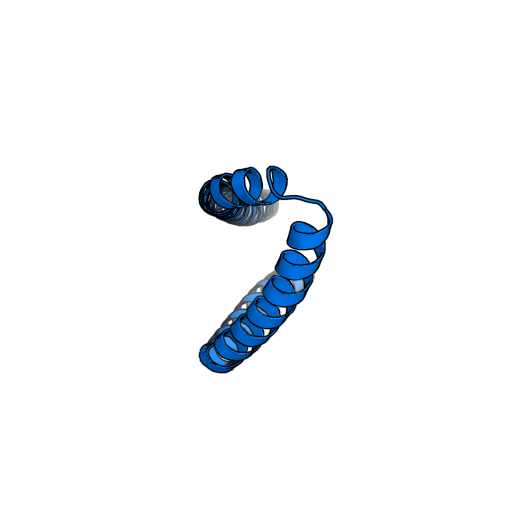 H-bond ladder; β-strand (E) means the residue participates in a β-sheet; 3₁₀ (G) and π (I) are tighter and wider helices; T/S are turns/bends; '-' is loop.

  · SS3 is a coarse helix/strand/coil call (letters a/b/c) made by the P-SEA algorithm from inter-Cα distances and dihedrals. It is less detailed than DSSP but needs only Cα positions.

Summarize the fold with a handful of shape descriptors and a per-residue structural alphabet.

  · Radius of gyration (Rg) is the root-mean-square distance of Cα atoms from their centroid — a single number for overall size and compactness. A globular domain of N residues has Rg ≈ 2.2·N^0.38 Å; an extended or disordered chain has a much larger Rg. The Cα contact count is the number of residue pairs whose Cα atoms are within 8 Å and are more than four positions apart in sequence — a standard proxy for tertiary packing density. The bounding box is the smallest axis-alig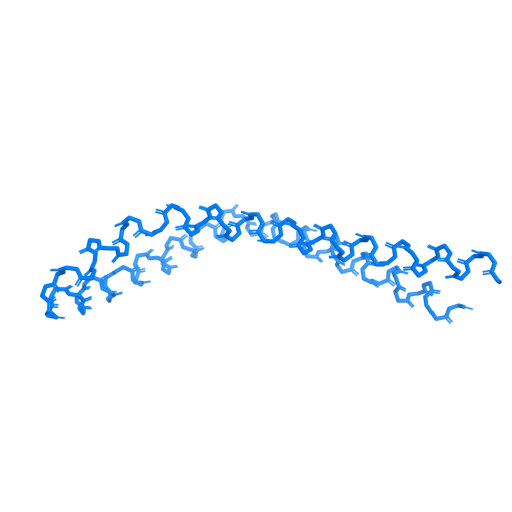ned box enclosing all Cα atoms.

  · The Foldseek 3Di string encodes local tertiary geometry as a 20-letter alphabet — one character per residue — derived from the relative positions of nearby Cα atoms. Unlike the amino-acid sequence, 3Di is a direct function of the 3D structure, so two proteins with the same fold have similar 3Di strings even at low sequence identity.

  · Solvent-accessible surface area (SASA) is the area in Å² traced out by the centre of a 1.4 Å probe sphere (a water molecule) rolled over the protein's van der Waals surface (Shrake–Rupley / Lee–Richards construction). Buried residues have near-zero SASA; fully exposed residues can exceed 200 Å². The total SASA scales roughly with the number of surface residues.

Ask how reliable the model is.

  · pLDDT (predicted Local Distance Difference Test) is AlphaFold's per-residue confidence score, ranging from 0 to 100. Values above 90 indicate high confidence (typically well-packed cores); 70–90 is confident; 50–70 low confidence; below 50 usually means the region is disordered or the prediction is unreliable there. AlphaFold stores pLDDT in the mmCIF B-factor column.

  · B-factor (Debye–Waller factor) reflects atomic displacement in the crystal lattice. It is an experimental observable (units Å²), not a prediction; low values mean the atom is pinned down, high values mean it moves or is heterogeneous across the crystal.

  · Predicted Aligned Error (PAE) is an AlphaFold confidence matrix: entry (i, j) is the expected error in the position of residue j, in ångströms, when the prediction is superimposed on the true structure at residue i. Low PAE within a block of residues means that block is internally rigid and well-predicted; high PAE between two blocks means their relative placement is uncertain even if each block individually is confident.

Place it in context: what it resembles, what it is annotated as, and how it looks.

  · Nearest PDB neighbors are the top structural matches found by Foldseek when searching this structure against the entire Protein Data Bank. Each hit reports a TM-score (0 to 1; >0.5 almost always implies the same fold) and an E-value. These are *structural* homologs — they may share no detectable sequence similarity.

  · Functional annotations link the protein to curated databases. InterPro entries identify conserved domains and families by matching the sequence against member-database signatures (Pfam, PROSITE, CDD, …). Gene Ontology (GO) terms describe molecular function, biological process, and cellular component in a controlled vocabulary. CATH places the structure in a hierarchical fold classification (Class/Architecture/Topology/Homologous-superfamily). The organism is the source species.

  · Three diagnostic plots accompany the record. The Cα contact map visualizes the tertiary structure as a 2D adjacency matrix (8 Å cutoff, sequence-local contacts suppressed). The Ramachandran plot shows the distribution of backbone (φ, ψ) torsions, with points in the α and β basins reflecting secondary structure content. The PAE plot shows AlphaFold's inter-residue confidence as a color matrix.

  · Six rendered views show the 3D structure from the faces of a cube — i.e. along ±x, ±y, ±z. Rendering representation is drawn randomly per protein from cartoon (secondary-structure ribbons), sticks (backbone bonds), or molecular surface; coloring is either N→C rainbow (blue at the N-terminus through red at the C-terminus) or one color per chain.